Protein AF-A0A7W7CUB2-F1 (afdb_monomer_lite)

Structure (mmCIF, N/CA/C/O backbone):
data_AF-A0A7W7CUB2-F1
#
_entry.id   AF-A0A7W7CUB2-F1
#
loop_
_atom_site.group_PDB
_atom_site.id
_atom_site.type_symbol
_atom_site.label_atom_id
_atom_site.label_alt_id
_atom_site.label_comp_id
_atom_site.label_asym_id
_atom_site.label_entity_id
_atom_site.label_seq_id
_atom_site.pdbx_PDB_ins_code
_atom_site.Cartn_x
_atom_site.Cartn_y
_atom_site.Cartn_z
_atom_site.occupancy
_atom_site.B_iso_or_equiv
_atom_site.auth_seq_id
_atom_site.auth_comp_id
_atom_site.auth_asym_id
_atom_site.auth_atom_id
_atom_site.pdbx_PDB_model_num
ATOM 1 N N . MET A 1 1 ? 10.044 -5.774 3.015 1.00 62.19 1 MET A N 1
ATOM 2 C CA . MET A 1 1 ? 9.138 -4.969 2.161 1.00 62.19 1 MET A CA 1
ATOM 3 C C . MET A 1 1 ? 9.753 -3.700 1.612 1.00 62.19 1 MET A C 1
ATOM 5 O O . MET A 1 1 ? 9.533 -3.440 0.440 1.00 62.19 1 MET A O 1
ATOM 9 N N . LEU A 1 2 ? 10.554 -2.957 2.382 1.00 64.00 2 LEU A N 1
ATOM 10 C CA . LEU A 1 2 ? 11.326 -1.815 1.867 1.00 64.00 2 LEU A CA 1
ATOM 11 C C . LEU A 1 2 ? 12.064 -2.141 0.556 1.00 64.00 2 LEU A C 1
ATOM 13 O O . LEU A 1 2 ? 11.971 -1.393 -0.407 1.00 64.00 2 LEU A O 1
ATOM 17 N N . THR A 1 3 ? 12.664 -3.329 0.458 1.00 61.47 3 THR A N 1
ATOM 18 C CA . THR A 1 3 ? 13.308 -3.828 -0.768 1.00 61.47 3 THR A CA 1
ATOM 19 C C . THR A 1 3 ? 12.350 -3.980 -1.954 1.00 61.47 3 THR A C 1
ATOM 21 O O . THR A 1 3 ? 12.743 -3.735 -3.085 1.00 61.47 3 THR A O 1
ATOM 24 N N . ALA A 1 4 ? 11.089 -4.363 -1.725 1.00 64.69 4 ALA A N 1
ATOM 25 C CA . ALA A 1 4 ? 10.084 -4.456 -2.785 1.00 64.69 4 ALA A CA 1
ATOM 26 C C . ALA A 1 4 ? 9.663 -3.064 -3.279 1.00 64.69 4 ALA A C 1
ATOM 28 O O . ALA A 1 4 ? 9.452 -2.887 -4.472 1.00 64.69 4 ALA A O 1
ATOM 29 N N . TRP A 1 5 ? 9.590 -2.072 -2.387 1.00 68.25 5 TRP A N 1
ATOM 30 C CA . TRP A 1 5 ? 9.342 -0.681 -2.774 1.00 68.25 5 TRP A CA 1
ATOM 31 C C . TRP A 1 5 ? 10.520 -0.090 -3.555 1.00 68.25 5 TRP A C 1
ATOM 33 O O . TRP A 1 5 ? 10.306 0.507 -4.607 1.00 68.25 5 TRP A O 1
ATOM 43 N N . ILE A 1 6 ? 11.754 -0.358 -3.119 1.00 65.62 6 ILE A N 1
ATOM 44 C CA . ILE A 1 6 ? 12.973 0.009 -3.856 1.00 65.62 6 ILE A CA 1
ATOM 45 C C . ILE A 1 6 ? 12.985 -0.644 -5.247 1.00 65.62 6 ILE A C 1
ATOM 47 O O . ILE A 1 6 ? 13.228 0.037 -6.237 1.00 65.62 6 ILE A O 1
ATOM 51 N N . LEU A 1 7 ? 12.656 -1.939 -5.352 1.00 64.44 7 LEU A N 1
ATOM 52 C CA . LEU A 1 7 ? 12.577 -2.659 -6.634 1.00 64.44 7 LEU A CA 1
ATOM 53 C C . LEU A 1 7 ? 11.467 -2.143 -7.557 1.00 64.44 7 LEU A C 1
ATOM 55 O O . LEU A 1 7 ? 11.571 -2.274 -8.773 1.00 64.44 7 LEU A O 1
ATOM 59 N N . LEU A 1 8 ? 10.410 -1.557 -6.995 1.00 63.09 8 LEU A N 1
ATOM 60 C CA . LEU A 1 8 ? 9.380 -0.870 -7.770 1.00 63.09 8 LEU A CA 1
ATOM 61 C C . LEU A 1 8 ? 9.815 0.523 -8.210 1.00 63.09 8 LEU A C 1
ATOM 63 O O . LEU A 1 8 ? 9.078 1.136 -8.969 1.00 63.09 8 LEU A O 1
ATOM 67 N N . GLY A 1 9 ? 10.982 1.001 -7.771 1.00 62.09 9 GLY A N 1
ATOM 68 C CA . GLY A 1 9 ? 11.503 2.330 -8.064 1.00 62.09 9 GLY A CA 1
ATOM 69 C C . GLY A 1 9 ? 10.829 3.433 -7.255 1.00 62.09 9 GLY A C 1
ATOM 70 O O . GLY A 1 9 ? 10.855 4.579 -7.692 1.00 62.09 9 GLY A O 1
ATOM 71 N N . ILE A 1 10 ? 10.193 3.103 -6.124 1.00 65.75 10 ILE A N 1
ATOM 72 C CA . ILE A 1 10 ? 9.593 4.084 -5.213 1.00 65.75 10 ILE A CA 1
ATOM 73 C C . ILE A 1 10 ? 10.743 4.810 -4.504 1.00 65.75 10 ILE A C 1
ATOM 75 O O . ILE A 1 10 ? 11.442 4.176 -3.707 1.00 65.75 10 ILE A O 1
ATOM 79 N N . PRO A 1 11 ? 10.976 6.108 -4.783 1.00 61.47 11 PRO A N 1
ATOM 80 C CA . PRO A 1 11 ? 12.037 6.842 -4.117 1.00 61.47 11 PRO A CA 1
ATOM 81 C C . PRO A 1 11 ? 11.720 6.927 -2.624 1.00 61.47 11 PRO A C 1
ATOM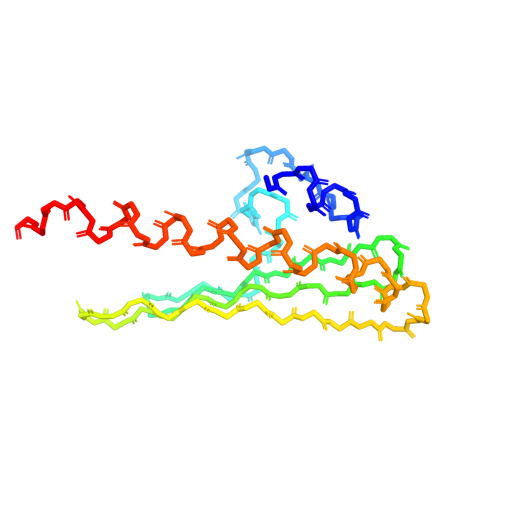 83 O O . PRO A 1 11 ? 10.702 7.489 -2.220 1.00 61.47 11 PRO A O 1
ATOM 86 N N . LEU A 1 12 ? 12.591 6.350 -1.798 1.00 59.31 12 LEU A N 1
ATOM 87 C CA . LEU A 1 12 ? 12.553 6.536 -0.353 1.00 59.31 12 LEU A CA 1
ATOM 88 C C . LEU A 1 12 ? 13.096 7.937 -0.067 1.00 59.31 12 LEU A C 1
ATOM 90 O O . LEU A 1 12 ? 14.286 8.198 -0.223 1.00 59.31 12 LEU A O 1
ATOM 94 N N . ALA A 1 13 ? 12.208 8.859 0.284 1.00 55.47 13 ALA A N 1
ATOM 95 C CA . ALA A 1 13 ? 12.596 10.205 0.667 1.00 55.47 13 ALA A CA 1
ATOM 96 C C . ALA A 1 13 ? 13.151 10.223 2.101 1.00 55.47 13 ALA A C 1
ATOM 98 O O . ALA A 1 13 ? 12.850 9.315 2.886 1.00 55.47 13 ALA A O 1
ATOM 99 N N . PRO A 1 14 ? 13.926 11.259 2.467 1.00 57.59 14 PRO A N 1
ATOM 100 C CA . PRO A 1 14 ? 14.458 11.402 3.813 1.00 57.59 14 PRO A CA 1
ATOM 101 C C . PRO A 1 14 ? 13.336 11.346 4.865 1.00 57.59 14 PRO A C 1
ATOM 103 O O . PRO A 1 14 ? 12.287 11.965 4.665 1.00 57.59 14 PRO A O 1
ATOM 106 N N . PRO A 1 15 ? 13.549 10.668 6.008 1.00 56.84 15 PRO A N 1
ATOM 107 C CA . PRO A 1 15 ? 12.516 10.439 7.026 1.00 56.84 15 PRO A CA 1
ATOM 108 C C . PRO A 1 15 ? 11.986 11.721 7.700 1.00 56.84 15 PRO A C 1
ATOM 110 O O . PRO A 1 15 ? 11.009 11.668 8.436 1.00 56.84 15 PRO A O 1
ATOM 113 N N . TRP A 1 16 ? 12.604 12.873 7.425 1.00 56.59 16 TRP A N 1
ATOM 114 C CA . TRP A 1 16 ? 12.323 14.179 8.032 1.00 56.59 16 TRP A CA 1
ATOM 115 C C . TRP A 1 16 ? 11.339 15.048 7.225 1.00 56.59 16 TRP A C 1
ATOM 117 O O . TRP A 1 16 ? 11.031 16.172 7.620 1.00 56.59 16 TRP A O 1
ATOM 127 N N . SER A 1 17 ? 10.856 14.568 6.075 1.00 64.44 17 SER A N 1
ATOM 128 C CA . SER A 1 17 ? 9.940 15.327 5.217 1.00 64.44 17 SER A CA 1
ATOM 129 C C . SER A 1 17 ? 8.510 15.313 5.768 1.00 64.44 17 SER A C 1
ATOM 131 O O . SER A 1 17 ? 7.850 14.280 5.766 1.00 64.44 17 SER A O 1
ATOM 133 N N . ARG A 1 18 ? 7.980 16.473 6.189 1.00 67.25 18 ARG A N 1
ATOM 134 C CA . ARG A 1 18 ? 6.597 16.588 6.712 1.00 67.25 18 ARG A CA 1
ATOM 135 C C . ARG A 1 18 ? 5.506 16.304 5.671 1.00 67.25 18 ARG A C 1
ATOM 137 O O . ARG A 1 18 ? 4.353 16.107 6.038 1.00 67.25 18 ARG A O 1
ATOM 144 N N . SER A 1 19 ? 5.842 16.313 4.382 1.00 72.12 19 SER A N 1
ATOM 145 C CA . SER A 1 19 ? 4.896 16.070 3.284 1.00 72.12 19 SER A CA 1
ATOM 146 C C . SER A 1 19 ? 4.911 14.623 2.786 1.00 72.12 19 SER A C 1
ATOM 148 O O . SER A 1 19 ? 4.199 14.295 1.829 1.00 72.12 19 SER A O 1
ATOM 150 N N . GLN A 1 20 ? 5.724 13.751 3.395 1.00 72.31 20 GLN A N 1
ATOM 151 C CA . GLN A 1 20 ? 5.919 12.382 2.932 1.00 72.31 20 GLN A CA 1
ATOM 152 C C . GLN A 1 20 ? 6.027 11.388 4.091 1.00 72.31 20 GLN 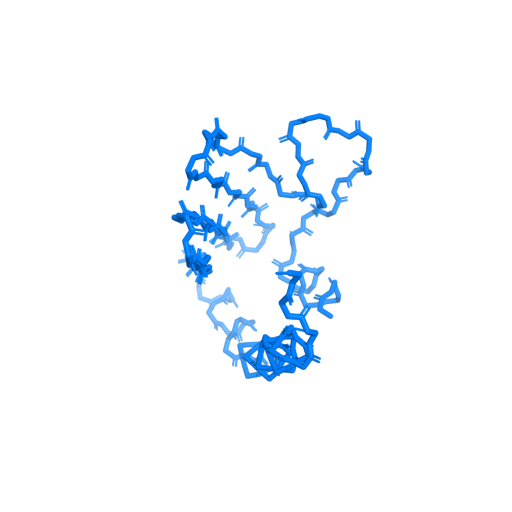A C 1
ATOM 154 O O . GLN A 1 20 ? 6.590 11.682 5.136 1.00 72.31 20 GLN A O 1
ATOM 159 N N . VAL A 1 21 ? 5.531 10.172 3.881 1.00 71.12 21 VAL A N 1
ATOM 160 C CA . VAL A 1 21 ? 5.700 9.045 4.805 1.00 71.12 21 VAL A CA 1
ATOM 161 C C . VAL A 1 21 ? 6.567 8.013 4.104 1.00 71.12 21 VAL A C 1
ATOM 163 O O . VAL A 1 21 ? 6.137 7.440 3.107 1.00 71.12 21 VAL A O 1
ATOM 166 N N . LEU A 1 22 ? 7.796 7.791 4.584 1.00 69.50 22 LEU A N 1
ATOM 167 C CA . LEU A 1 22 ? 8.731 6.795 4.026 1.00 69.50 22 LEU A CA 1
ATOM 168 C C . LEU A 1 22 ? 8.913 6.902 2.493 1.00 69.50 22 LEU A C 1
ATOM 170 O O . LEU A 1 22 ? 8.931 5.893 1.792 1.00 69.50 22 LEU A O 1
ATOM 174 N N . GLY A 1 23 ? 8.991 8.123 1.954 1.00 71.31 23 GLY A N 1
ATOM 175 C CA . GLY A 1 23 ? 9.104 8.365 0.507 1.00 71.31 23 GLY A CA 1
ATOM 176 C C . GLY A 1 23 ? 7.801 8.442 -0.277 1.00 71.31 23 GLY A C 1
ATOM 177 O O . GLY A 1 23 ? 7.800 8.821 -1.447 1.00 71.31 23 GLY A O 1
ATOM 178 N N . TRP A 1 24 ? 6.670 8.164 0.362 1.00 77.94 24 TRP A N 1
ATOM 179 C CA . TRP A 1 24 ? 5.364 8.334 -0.248 1.00 77.94 24 TRP A CA 1
ATOM 180 C C . TRP A 1 24 ? 4.835 9.735 0.014 1.00 77.94 24 TRP A C 1
ATOM 182 O O . TRP A 1 24 ? 4.710 10.152 1.162 1.00 77.94 24 TRP A O 1
ATOM 192 N N . ARG A 1 25 ? 4.483 10.465 -1.039 1.00 83.69 25 ARG A N 1
ATOM 193 C CA . ARG A 1 25 ? 3.892 11.797 -0.929 1.00 83.69 25 ARG A CA 1
ATOM 194 C C . ARG A 1 25 ? 2.482 11.710 -0.369 1.00 83.69 25 ARG A C 1
ATOM 196 O O . ARG A 1 25 ? 1.651 10.989 -0.913 1.00 83.69 25 ARG A O 1
ATOM 203 N N . ILE A 1 26 ? 2.197 12.485 0.669 1.00 86.38 26 ILE A N 1
ATOM 204 C CA . ILE A 1 26 ? 0.848 12.613 1.214 1.00 86.38 26 ILE A CA 1
ATOM 205 C C . ILE A 1 26 ? 0.004 13.396 0.198 1.00 86.38 26 ILE A C 1
ATOM 207 O O . ILE A 1 26 ? 0.267 14.566 -0.074 1.00 86.38 26 ILE A O 1
ATOM 211 N N . LEU A 1 27 ? -0.989 12.742 -0.405 1.00 87.50 27 LEU A N 1
ATOM 212 C CA . LEU A 1 27 ? -1.984 13.383 -1.273 1.00 87.50 27 LEU A CA 1
ATOM 213 C C . LEU A 1 27 ? -3.162 13.930 -0.486 1.00 87.50 27 LEU A C 1
ATOM 215 O O . LEU A 1 27 ? -3.740 14.948 -0.852 1.00 87.50 27 LEU A O 1
ATOM 219 N N . ARG A 1 28 ? -3.554 13.200 0.556 1.00 87.38 28 ARG A N 1
ATOM 220 C CA . ARG A 1 28 ? -4.684 13.535 1.410 1.00 87.38 28 ARG A CA 1
ATOM 221 C C . ARG A 1 28 ? -4.346 13.122 2.828 1.00 87.38 28 ARG A C 1
ATOM 223 O O . ARG A 1 28 ? -3.864 12.012 3.038 1.00 87.38 28 ARG A O 1
ATOM 230 N N . ASN A 1 29 ? -4.620 14.010 3.769 1.00 89.50 29 ASN A N 1
ATOM 231 C CA . ASN A 1 29 ? -4.498 13.750 5.192 1.00 89.50 29 ASN A CA 1
ATOM 232 C C . ASN A 1 29 ? -5.723 14.342 5.882 1.00 89.50 29 ASN A C 1
ATOM 234 O O . ASN A 1 29 ? -5.894 15.556 5.928 1.00 89.50 29 ASN A O 1
ATOM 238 N N . THR A 1 30 ? -6.608 13.468 6.329 1.00 89.31 30 THR A N 1
ATOM 239 C CA . THR A 1 30 ? -7.835 13.797 7.052 1.00 89.31 30 THR A CA 1
ATOM 240 C C . THR A 1 30 ? -7.951 12.857 8.249 1.00 89.31 30 THR A C 1
ATOM 242 O O . THR A 1 30 ? -7.364 11.776 8.198 1.00 89.31 30 THR A O 1
ATOM 245 N N . PRO A 1 31 ? -8.740 13.198 9.283 1.00 85.94 31 PRO A N 1
ATOM 246 C CA . PRO A 1 31 ? -8.875 12.349 10.469 1.00 85.94 31 PRO A CA 1
ATOM 247 C C . PRO A 1 31 ? -9.289 10.901 10.166 1.00 85.94 31 PRO A C 1
ATOM 249 O O . PRO A 1 31 ? -8.809 9.979 10.811 1.00 85.94 31 PRO A O 1
ATOM 252 N N . ALA A 1 32 ? -10.129 10.694 9.148 1.00 87.00 32 ALA A N 1
ATOM 253 C CA . ALA A 1 32 ? -10.607 9.368 8.754 1.00 87.00 32 ALA A CA 1
ATOM 254 C C . ALA A 1 32 ? -9.793 8.724 7.618 1.00 87.00 32 ALA A C 1
ATOM 256 O O . ALA A 1 32 ? -9.988 7.550 7.313 1.00 87.00 32 ALA A O 1
ATOM 257 N N . ALA A 1 33 ? -8.917 9.467 6.931 1.00 88.50 33 ALA A N 1
ATOM 258 C CA . ALA A 1 33 ? -8.256 8.943 5.740 1.00 88.50 33 ALA A CA 1
ATOM 259 C C . ALA A 1 33 ? -6.906 9.587 5.434 1.00 88.50 33 ALA A C 1
ATOM 261 O O . ALA A 1 33 ? -6.785 10.815 5.365 1.00 88.50 33 ALA A O 1
ATOM 262 N N . ILE A 1 34 ? -5.934 8.740 5.103 1.00 90.19 34 ILE A N 1
ATOM 26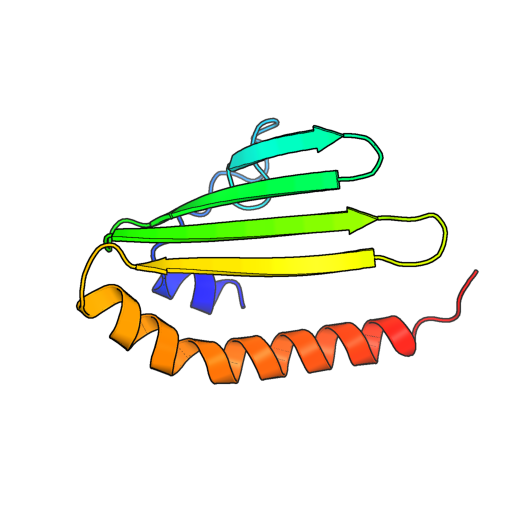3 C CA . ILE A 1 34 ? -4.625 9.133 4.590 1.00 90.19 34 ILE A CA 1
ATOM 264 C C . ILE A 1 34 ? -4.427 8.482 3.224 1.00 90.19 34 ILE A C 1
ATOM 266 O O . ILE A 1 34 ? -4.552 7.269 3.069 1.00 90.19 34 ILE A O 1
ATOM 270 N N . VAL A 1 35 ? -4.098 9.292 2.221 1.00 89.06 35 VAL A N 1
ATOM 271 C CA . VAL A 1 35 ? -3.73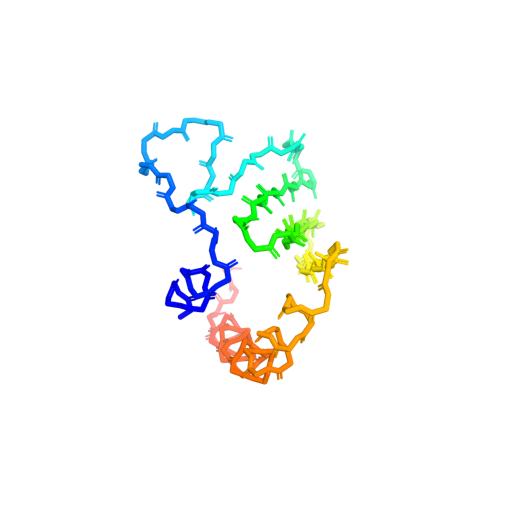6 8.816 0.884 1.00 89.06 35 VAL A CA 1
ATOM 272 C C . VAL A 1 35 ? -2.292 9.182 0.624 1.00 89.06 35 VAL A C 1
ATOM 274 O O . VAL A 1 35 ? -1.934 10.359 0.635 1.00 89.06 35 VAL A O 1
ATOM 277 N N . LEU A 1 36 ? -1.480 8.173 0.346 1.00 87.88 36 LEU A N 1
ATOM 278 C CA . LEU A 1 36 ? -0.082 8.310 -0.014 1.00 87.88 36 LEU A CA 1
ATOM 279 C C . LEU A 1 36 ? 0.105 7.902 -1.477 1.00 87.88 36 LEU A C 1
ATOM 281 O O . LEU A 1 36 ? -0.484 6.924 -1.929 1.00 87.88 36 LEU A O 1
ATOM 285 N N . GLU A 1 37 ? 0.933 8.621 -2.224 1.00 85.38 37 GLU A N 1
ATOM 286 C CA . GLU A 1 37 ? 1.286 8.306 -3.608 1.00 85.38 37 GLU A CA 1
ATOM 287 C C . GLU A 1 37 ? 2.796 8.258 -3.769 1.00 85.38 37 GLU A C 1
ATOM 289 O O . GLU A 1 37 ? 3.523 9.127 -3.288 1.00 85.38 37 GLU A O 1
ATOM 294 N N . SER A 1 38 ? 3.261 7.268 -4.516 1.00 80.62 38 SER A N 1
ATOM 295 C CA . SER A 1 38 ? 4.611 7.253 -5.043 1.00 80.62 38 SER A CA 1
ATOM 296 C C . SER A 1 38 ? 4.572 7.080 -6.553 1.00 80.62 38 SER A C 1
ATOM 298 O O . SER A 1 38 ? 3.859 6.222 -7.083 1.00 80.62 38 SER A O 1
ATOM 300 N N . ARG A 1 39 ? 5.339 7.925 -7.241 1.00 74.50 39 ARG A N 1
ATOM 301 C CA . ARG A 1 39 ? 5.612 7.799 -8.670 1.00 74.50 39 ARG A CA 1
ATOM 302 C C . ARG A 1 39 ? 7.005 7.223 -8.805 1.00 74.50 39 ARG A C 1
ATOM 304 O O . ARG A 1 39 ? 7.978 7.866 -8.421 1.00 74.50 39 ARG A O 1
ATOM 311 N N . ALA A 1 40 ? 7.077 6.009 -9.319 1.00 68.44 40 ALA A N 1
ATOM 312 C CA . ALA A 1 40 ? 8.334 5.341 -9.547 1.00 68.44 40 ALA A CA 1
ATOM 313 C C . ALA A 1 40 ? 8.863 5.582 -10.960 1.00 68.44 40 ALA A C 1
ATOM 315 O O . ALA A 1 40 ? 8.095 5.732 -11.913 1.00 68.44 40 ALA A O 1
ATOM 316 N N . ALA A 1 41 ? 10.189 5.533 -11.096 1.00 62.00 41 ALA A N 1
ATOM 317 C CA . ALA A 1 41 ? 10.901 5.798 -12.347 1.00 62.00 41 ALA A CA 1
ATOM 318 C C . ALA A 1 41 ? 10.508 4.865 -13.515 1.00 62.00 41 ALA A C 1
ATOM 320 O O . ALA A 1 41 ? 10.694 5.221 -14.672 1.00 62.00 41 ALA A O 1
ATOM 321 N N . ALA A 1 42 ? 9.920 3.695 -13.239 1.00 62.69 42 ALA A N 1
ATOM 322 C CA . ALA A 1 42 ? 9.534 2.700 -14.246 1.00 62.69 42 ALA A CA 1
ATOM 323 C C . ALA A 1 42 ? 8.104 2.876 -14.815 1.00 62.69 42 ALA A C 1
ATOM 325 O O . ALA A 1 42 ? 7.533 1.919 -15.342 1.00 62.69 42 ALA A O 1
ATOM 326 N N . GLY A 1 43 ? 7.490 4.059 -14.673 1.00 67.12 43 GLY A N 1
ATOM 327 C CA . GLY A 1 43 ? 6.096 4.289 -15.088 1.00 67.12 43 GLY A CA 1
ATOM 328 C C . GLY A 1 43 ? 5.097 3.522 -14.219 1.00 67.12 43 GLY A C 1
ATOM 329 O O . GLY A 1 43 ? 4.087 3.014 -14.704 1.00 67.12 43 GLY A O 1
ATOM 330 N N . VAL A 1 44 ? 5.419 3.363 -12.934 1.00 71.56 44 VAL A N 1
ATOM 331 C CA . VAL A 1 44 ? 4.542 2.729 -11.948 1.00 71.56 44 VAL A CA 1
ATOM 332 C C . VAL A 1 44 ? 4.101 3.796 -10.964 1.00 71.56 44 VAL A C 1
ATOM 334 O O . VAL A 1 44 ? 4.923 4.419 -10.297 1.00 71.56 44 VAL A O 1
ATOM 337 N N . THR A 1 45 ? 2.794 4.002 -10.862 1.00 79.06 45 THR A N 1
ATOM 338 C CA . THR A 1 45 ? 2.215 4.840 -9.814 1.00 79.06 45 THR A CA 1
ATOM 339 C C . THR A 1 45 ? 1.584 3.929 -8.780 1.00 79.06 45 THR A C 1
ATOM 341 O O . THR A 1 45 ? 0.632 3.211 -9.080 1.00 79.06 45 THR A O 1
ATOM 344 N N . ALA A 1 46 ? 2.098 3.961 -7.558 1.00 80.50 46 ALA A N 1
ATOM 345 C CA . ALA A 1 46 ? 1.496 3.259 -6.439 1.00 80.50 46 ALA A CA 1
ATOM 346 C C . ALA A 1 46 ? 0.773 4.261 -5.535 1.00 80.50 46 ALA A C 1
ATOM 348 O O . ALA A 1 46 ? 1.283 5.347 -5.256 1.00 80.50 46 ALA A O 1
ATOM 349 N N . ARG A 1 47 ? -0.409 3.887 -5.052 1.00 86.94 47 ARG A N 1
ATOM 350 C CA . ARG A 1 47 ? -1.161 4.616 -4.036 1.00 86.94 47 ARG A CA 1
ATOM 351 C C . ARG A 1 47 ? -1.482 3.702 -2.872 1.00 86.94 47 ARG A C 1
ATOM 353 O O . ARG A 1 47 ? -1.979 2.598 -3.072 1.00 86.94 47 ARG A O 1
ATOM 360 N N . LEU A 1 48 ? -1.227 4.190 -1.669 1.00 86.69 48 LEU A N 1
ATOM 361 C CA . LEU A 1 48 ? -1.686 3.580 -0.433 1.00 86.69 48 LEU A CA 1
ATOM 362 C C . LEU A 1 48 ? -2.817 4.437 0.111 1.00 86.69 48 LEU A C 1
ATOM 364 O O . LEU A 1 48 ? -2.645 5.633 0.330 1.00 86.69 48 LEU A O 1
ATOM 368 N N . VAL A 1 49 ? -3.975 3.827 0.301 1.00 89.31 49 VAL A N 1
ATOM 369 C CA . VAL A 1 49 ? -5.132 4.460 0.922 1.00 89.31 49 VAL A CA 1
ATOM 370 C C . VAL A 1 49 ? -5.349 3.774 2.253 1.00 89.31 49 VAL A C 1
ATOM 372 O O . VAL A 1 49 ? -5.545 2.562 2.304 1.00 89.31 49 VAL A O 1
ATOM 375 N N . PHE A 1 50 ? -5.304 4.561 3.314 1.00 88.62 50 PHE A N 1
ATOM 376 C CA . PHE A 1 50 ? -5.702 4.162 4.648 1.00 88.62 50 PHE A CA 1
ATOM 377 C C . PHE A 1 50 ? -7.003 4.876 4.958 1.00 88.62 50 PHE A C 1
ATOM 379 O O . PHE A 1 50 ? -7.086 6.096 4.812 1.00 88.62 50 PHE A O 1
ATOM 386 N N . HIS A 1 51 ? -8.008 4.117 5.355 1.00 91.44 51 HIS A N 1
ATOM 387 C CA . HIS A 1 51 ? -9.274 4.641 5.827 1.00 91.44 51 HIS A CA 1
ATOM 388 C C . HIS A 1 51 ? -9.560 4.033 7.191 1.00 91.44 51 HIS A C 1
ATOM 390 O O . HIS A 1 51 ? -9.649 2.812 7.312 1.00 91.44 51 HIS A O 1
ATOM 396 N N . ALA A 1 52 ? -9.671 4.878 8.203 1.00 89.00 52 ALA A N 1
ATOM 397 C CA . ALA A 1 52 ? -9.960 4.481 9.566 1.00 89.00 52 ALA A CA 1
ATOM 398 C C . ALA A 1 52 ? -11.405 4.851 9.904 1.00 89.00 52 ALA A C 1
ATOM 400 O O . ALA A 1 52 ? -11.849 5.973 9.660 1.00 89.00 52 ALA A O 1
ATOM 401 N N . THR A 1 53 ? -12.125 3.896 10.471 1.00 88.31 53 THR A N 1
ATOM 402 C CA . THR A 1 53 ? -13.325 4.133 11.270 1.00 88.31 53 THR A CA 1
ATOM 403 C C . THR A 1 53 ? -12.970 3.929 12.741 1.00 88.31 53 THR A C 1
ATOM 405 O O . THR A 1 53 ? -11.834 3.584 13.064 1.00 88.31 53 THR A O 1
ATOM 408 N N . GLU A 1 54 ? -13.932 4.115 13.642 1.00 85.81 54 GLU A N 1
ATOM 409 C CA . GLU A 1 54 ? -13.719 3.899 15.081 1.00 85.81 54 GLU A CA 1
ATOM 410 C C . GLU A 1 54 ? -13.239 2.480 15.412 1.00 85.81 54 GLU A C 1
ATOM 412 O O . GLU A 1 54 ? -12.496 2.281 16.366 1.00 85.81 54 GLU A O 1
ATOM 417 N N . THR A 1 55 ? -13.642 1.493 14.610 1.00 86.38 55 THR A N 1
ATOM 418 C CA . THR A 1 55 ? -13.423 0.070 14.903 1.00 86.38 55 THR A CA 1
ATOM 419 C C . THR A 1 55 ? -12.608 -0.659 13.842 1.00 86.38 55 THR A C 1
ATOM 421 O O . THR A 1 55 ? -12.179 -1.784 14.075 1.00 86.38 55 THR A O 1
ATOM 424 N N . HIS A 1 56 ? -12.396 -0.057 12.668 1.00 84.06 56 HIS A N 1
ATOM 425 C CA . HIS A 1 56 ? -11.755 -0.734 11.545 1.00 84.06 56 HIS A CA 1
ATOM 426 C C . HIS A 1 56 ? -10.751 0.167 10.836 1.00 84.06 56 HIS A C 1
ATOM 428 O O . HIS A 1 56 ? -11.035 1.316 10.505 1.00 84.06 56 HIS A O 1
ATOM 434 N N . LEU A 1 57 ? -9.597 -0.401 10.492 1.00 84.38 57 LEU A N 1
ATOM 435 C CA . LEU A 1 57 ? -8.648 0.207 9.570 1.00 84.38 57 LEU A CA 1
ATOM 436 C C . LEU A 1 57 ? -8.672 -0.564 8.250 1.00 84.38 57 LEU A C 1
ATOM 438 O O . LEU A 1 57 ? -8.280 -1.725 8.180 1.00 84.38 57 LEU A O 1
ATOM 442 N N . THR A 1 58 ? -9.104 0.100 7.185 1.00 88.25 58 THR A N 1
ATOM 443 C CA . THR A 1 58 ? -9.011 -0.419 5.821 1.00 88.25 58 THR A CA 1
ATOM 444 C C . THR A 1 58 ? -7.750 0.112 5.160 1.00 88.25 58 THR A C 1
ATOM 446 O O . THR A 1 58 ? -7.533 1.322 5.090 1.00 88.25 58 THR A O 1
ATOM 449 N N . GLN A 1 59 ? -6.935 -0.796 4.628 1.00 86.19 59 GLN A N 1
ATOM 450 C CA . GLN A 1 59 ? -5.750 -0.466 3.847 1.00 86.19 59 GLN A CA 1
ATOM 451 C C . GLN A 1 59 ? -5.913 -1.001 2.424 1.00 86.19 59 GLN A C 1
ATOM 453 O O . GLN A 1 59 ? -6.115 -2.194 2.217 1.00 86.19 59 GLN A O 1
ATOM 458 N N . ALA A 1 60 ? -5.797 -0.119 1.435 1.00 87.81 60 ALA A N 1
ATOM 459 C CA . ALA A 1 60 ? -5.791 -0.482 0.025 1.00 87.81 60 ALA A CA 1
ATOM 460 C C . ALA A 1 60 ? -4.485 -0.038 -0.634 1.00 87.81 60 ALA A C 1
ATOM 462 O O . ALA A 1 60 ? -4.036 1.096 -0.459 1.00 87.81 60 ALA A O 1
ATOM 463 N N . MET A 1 61 ? -3.870 -0.934 -1.407 1.00 84.19 61 MET A N 1
ATOM 464 C CA . MET A 1 61 ? -2.733 -0.611 -2.263 1.00 84.19 61 MET A CA 1
ATOM 465 C C . MET A 1 61 ? -3.168 -0.705 -3.720 1.00 84.19 61 MET A C 1
ATOM 467 O O . MET A 1 61 ? -3.447 -1.791 -4.224 1.00 84.19 61 MET A O 1
ATOM 471 N N . LEU A 1 62 ? -3.211 0.438 -4.397 1.00 85.88 62 LEU A N 1
ATOM 472 C CA . LEU A 1 62 ? -3.510 0.527 -5.818 1.00 85.88 62 LEU A CA 1
ATOM 473 C C . LEU A 1 62 ? -2.207 0.728 -6.575 1.00 85.88 62 LEU A C 1
ATOM 475 O O . LEU A 1 62 ? -1.436 1.629 -6.258 1.00 85.88 62 LEU A O 1
ATOM 479 N N . VAL A 1 63 ? -1.963 -0.093 -7.589 1.00 80.00 63 VAL A N 1
ATOM 480 C CA . VAL A 1 63 ? -0.764 0.020 -8.420 1.00 80.00 63 VAL A CA 1
ATOM 481 C C . VAL A 1 63 ? -1.200 0.161 -9.868 1.00 80.00 63 VAL A C 1
ATOM 483 O O . VAL A 1 63 ? -1.806 -0.749 -10.434 1.00 80.00 63 VAL A O 1
ATOM 486 N N . ARG A 1 64 ? -0.915 1.323 -10.453 1.00 81.88 64 ARG A N 1
ATOM 487 C CA . ARG A 1 64 ? -1.137 1.629 -11.865 1.00 81.88 64 ARG A CA 1
ATOM 488 C C . ARG A 1 64 ? 0.175 1.463 -12.622 1.00 81.88 64 ARG A C 1
ATOM 490 O O . ARG A 1 64 ? 1.198 2.002 -12.204 1.00 81.88 64 ARG A O 1
ATOM 497 N N . TYR A 1 65 ? 0.124 0.744 -13.739 1.00 78.44 65 TYR A N 1
ATOM 498 C CA . TYR A 1 65 ? 1.239 0.618 -14.679 1.00 78.44 65 TYR A CA 1
ATOM 499 C C . TYR A 1 65 ? 0.923 1.450 -15.907 1.00 78.44 65 TYR A C 1
ATOM 501 O O . TYR A 1 65 ? -0.074 1.191 -16.577 1.00 78.44 65 TYR A O 1
ATOM 509 N N . ASP A 1 66 ? 1.789 2.403 -16.212 1.00 73.88 66 ASP A N 1
ATOM 510 C CA . ASP A 1 66 ? 1.682 3.200 -17.426 1.00 73.88 66 ASP A CA 1
ATOM 511 C C . ASP A 1 66 ? 2.342 2.449 -18.612 1.00 73.88 66 ASP A C 1
ATOM 513 O O . ASP A 1 66 ? 1.973 2.652 -19.768 1.00 73.88 66 ASP A O 1
ATOM 517 N N . HIS A 1 67 ? 3.243 1.483 -18.339 1.00 71.81 67 HIS A N 1
ATOM 518 C CA . HIS A 1 67 ? 3.927 0.661 -19.353 1.00 71.81 67 HIS A CA 1
ATOM 519 C C . HIS A 1 67 ? 4.062 -0.835 -18.976 1.00 71.81 67 HIS A C 1
ATOM 521 O O . HIS A 1 67 ? 4.061 -1.221 -17.803 1.00 71.81 67 HIS A O 1
ATOM 527 N N . ARG A 1 68 ? 4.247 -1.701 -19.992 1.00 71.94 68 ARG A N 1
ATOM 528 C CA . ARG A 1 68 ? 4.421 -3.170 -19.862 1.00 71.94 68 ARG A CA 1
ATOM 529 C C . ARG A 1 68 ? 5.473 -3.640 -18.831 1.00 71.94 68 ARG A C 1
ATOM 531 O O . ARG A 1 68 ? 5.165 -4.605 -18.127 1.00 71.94 68 ARG A O 1
ATOM 538 N N . PRO A 1 69 ? 6.666 -3.024 -18.683 1.00 72.12 69 PRO A N 1
ATOM 539 C CA . PRO A 1 69 ? 7.653 -3.488 -17.701 1.00 72.12 69 PRO A CA 1
ATOM 540 C C . PRO A 1 69 ? 7.161 -3.389 -16.249 1.00 72.12 69 PRO A C 1
ATOM 542 O O . PRO A 1 69 ? 7.422 -4.296 -15.459 1.00 72.12 69 PRO A O 1
ATOM 545 N N . GLY A 1 70 ? 6.359 -2.373 -15.908 1.00 70.50 70 GLY A N 1
ATOM 546 C CA . GLY A 1 70 ? 5.771 -2.237 -14.572 1.00 70.50 70 GLY A CA 1
ATOM 547 C C . GLY A 1 70 ? 4.874 -3.419 -14.190 1.00 70.50 70 GLY A C 1
ATOM 548 O O . GLY A 1 70 ? 4.966 -3.941 -13.077 1.00 70.50 70 GLY A O 1
ATOM 549 N N . ARG A 1 71 ? 4.070 -3.913 -15.144 1.00 76.50 71 ARG A N 1
ATOM 550 C CA . ARG A 1 71 ? 3.210 -5.094 -14.947 1.00 76.50 71 ARG A CA 1
ATOM 551 C C . ARG A 1 71 ? 4.032 -6.340 -14.621 1.00 76.50 71 ARG A C 1
ATOM 553 O O . ARG A 1 71 ? 3.655 -7.114 -13.743 1.00 76.50 71 ARG A O 1
ATOM 560 N N . TYR A 1 72 ? 5.152 -6.535 -15.317 1.00 79.75 72 TYR A N 1
ATOM 561 C CA . TYR A 1 72 ? 6.025 -7.685 -15.093 1.00 79.75 72 TYR A CA 1
ATOM 562 C C . TYR A 1 72 ? 6.686 -7.632 -13.712 1.00 79.75 72 TYR A C 1
ATOM 564 O O . TYR A 1 72 ? 6.611 -8.606 -12.959 1.00 79.75 72 TYR A O 1
ATOM 572 N N . ILE A 1 73 ? 7.245 -6.478 -13.339 1.00 75.94 73 ILE A N 1
ATOM 573 C CA . ILE A 1 73 ? 7.870 -6.272 -12.026 1.00 75.94 73 ILE A CA 1
ATOM 574 C C . ILE A 1 73 ? 6.855 -6.540 -10.906 1.00 75.94 73 ILE A C 1
ATOM 576 O O . ILE A 1 73 ? 7.131 -7.322 -9.993 1.00 75.94 73 ILE A O 1
ATOM 580 N N . TRP A 1 74 ? 5.646 -5.978 -10.996 1.00 76.62 74 TRP A N 1
ATOM 581 C CA . TRP A 1 74 ? 4.630 -6.212 -9.971 1.00 76.62 74 TRP A CA 1
ATOM 582 C C . TRP A 1 74 ? 4.149 -7.656 -9.915 1.00 76.62 74 TRP A C 1
ATOM 584 O O . TRP A 1 74 ? 3.969 -8.178 -8.821 1.00 76.62 74 TRP A O 1
ATOM 594 N N . SER A 1 75 ? 3.991 -8.344 -11.051 1.00 81.88 75 SER A N 1
ATOM 595 C CA . SER A 1 75 ? 3.572 -9.755 -11.046 1.00 81.88 75 SER A CA 1
ATOM 596 C C . SER A 1 75 ? 4.503 -10.643 -10.209 1.00 81.88 75 SER A C 1
ATOM 598 O O . SER A 1 75 ? 4.042 -11.558 -9.530 1.00 81.88 75 SER A O 1
ATOM 600 N N . ARG A 1 76 ? 5.800 -10.314 -10.180 1.00 82.00 76 ARG A N 1
ATOM 601 C CA . ARG A 1 76 ? 6.818 -11.010 -9.384 1.00 82.00 76 ARG A CA 1
ATOM 602 C C . ARG A 1 76 ? 6.823 -10.590 -7.914 1.00 82.00 76 ARG A C 1
ATOM 604 O O . ARG A 1 76 ? 7.141 -11.400 -7.045 1.00 82.00 76 ARG A O 1
ATOM 611 N N . LEU A 1 77 ? 6.489 -9.334 -7.621 1.00 77.25 77 LEU A N 1
ATOM 612 C CA . LEU A 1 77 ? 6.526 -8.782 -6.263 1.00 77.25 77 LEU A CA 1
ATOM 613 C C . LEU A 1 77 ? 5.216 -8.974 -5.492 1.00 77.25 77 LEU A C 1
ATOM 615 O O . LEU A 1 77 ? 5.249 -9.120 -4.270 1.00 77.25 77 LEU A O 1
ATOM 619 N N . ALA A 1 78 ? 4.076 -9.032 -6.179 1.00 80.62 78 ALA A N 1
ATOM 620 C CA . ALA A 1 78 ? 2.753 -9.118 -5.571 1.00 80.62 78 ALA A CA 1
ATOM 621 C C . ALA A 1 78 ? 2.565 -10.336 -4.644 1.00 80.62 78 ALA A C 1
ATOM 623 O O . ALA A 1 78 ? 1.965 -10.161 -3.584 1.00 80.62 78 ALA A O 1
ATOM 624 N N . PRO A 1 79 ? 3.070 -11.551 -4.951 1.00 84.38 79 PRO A N 1
ATOM 625 C CA . PRO A 1 79 ? 2.973 -12.683 -4.025 1.00 84.38 79 PRO A CA 1
ATOM 626 C C . PRO A 1 79 ? 3.730 -12.435 -2.714 1.00 84.38 79 PRO A C 1
ATOM 628 O O . PRO A 1 79 ? 3.170 -12.609 -1.634 1.00 84.38 79 PRO A O 1
ATOM 631 N N . LYS A 1 80 ? 4.975 -11.942 -2.802 1.00 82.38 80 LYS A N 1
ATOM 632 C CA . LYS A 1 80 ? 5.786 -11.590 -1.625 1.00 82.38 80 LYS A CA 1
ATOM 633 C C . LYS A 1 80 ? 5.133 -10.473 -0.814 1.00 82.38 80 LYS A C 1
ATOM 635 O O . LYS A 1 80 ? 5.121 -10.538 0.411 1.00 82.38 80 LYS A O 1
ATOM 640 N N . HIS A 1 81 ? 4.570 -9.474 -1.492 1.00 79.00 81 HIS A N 1
ATOM 641 C CA . HIS A 1 81 ? 3.821 -8.394 -0.858 1.00 79.00 81 HIS A CA 1
ATOM 642 C C . HIS A 1 81 ? 2.621 -8.928 -0.071 1.00 79.00 81 HIS A C 1
ATOM 644 O O . HIS A 1 81 ? 2.495 -8.631 1.112 1.00 79.00 81 HIS A O 1
ATOM 650 N N . ARG A 1 82 ? 1.778 -9.763 -0.695 1.00 84.06 82 ARG A N 1
ATOM 651 C CA . ARG A 1 82 ? 0.613 -10.365 -0.028 1.00 84.06 82 ARG A CA 1
ATOM 652 C C . ARG A 1 82 ? 1.020 -11.169 1.200 1.00 84.06 82 ARG A C 1
ATOM 654 O O . ARG A 1 82 ? 0.467 -10.934 2.262 1.00 84.06 82 ARG A O 1
ATOM 661 N N . SER A 1 83 ? 2.026 -12.034 1.072 1.00 85.25 83 SER A N 1
ATOM 662 C CA . SER A 1 83 ? 2.528 -12.833 2.195 1.00 85.25 83 SER A CA 1
ATOM 663 C C . SER A 1 83 ? 2.973 -11.960 3.372 1.00 85.25 83 SER A C 1
ATOM 665 O O . SER A 1 83 ? 2.601 -12.224 4.511 1.00 85.25 83 SER A O 1
ATOM 667 N N . PHE A 1 84 ? 3.701 -10.875 3.110 1.00 81.56 84 PHE A N 1
ATOM 668 C CA . PHE A 1 84 ? 4.103 -9.953 4.169 1.00 81.56 84 PHE A CA 1
ATOM 669 C C . PHE A 1 84 ? 2.924 -9.224 4.818 1.00 81.56 84 PHE A C 1
ATOM 671 O O . PHE A 1 84 ? 2.914 -9.084 6.036 1.00 81.56 84 PHE A O 1
ATOM 678 N N . ILE A 1 85 ? 1.946 -8.761 4.030 1.00 81.56 85 ILE A N 1
ATOM 679 C CA . ILE A 1 85 ? 0.747 -8.111 4.574 1.00 81.56 85 ILE A CA 1
ATOM 680 C C . ILE A 1 85 ? -0.035 -9.092 5.446 1.00 81.56 85 ILE A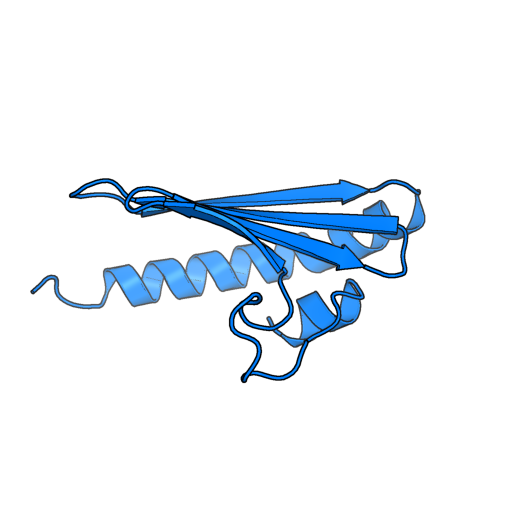 C 1
ATOM 682 O O . ILE A 1 85 ? -0.419 -8.725 6.548 1.00 81.56 85 ILE A O 1
ATOM 686 N N . THR A 1 86 ? -0.198 -10.345 5.014 1.00 85.25 86 THR A N 1
ATOM 687 C CA . THR A 1 86 ? -0.821 -11.387 5.839 1.00 85.25 86 THR A CA 1
ATOM 688 C C . THR A 1 86 ? -0.084 -11.554 7.165 1.00 85.25 86 THR A C 1
ATOM 690 O O . THR A 1 86 ? -0.722 -11.506 8.206 1.00 85.25 86 THR A O 1
ATOM 693 N N . VAL A 1 87 ? 1.249 -11.656 7.155 1.00 83.81 87 VAL A N 1
ATOM 694 C CA . VAL A 1 87 ? 2.044 -11.771 8.392 1.00 83.81 87 VAL A CA 1
ATOM 695 C C . VAL A 1 87 ? 1.888 -10.545 9.294 1.00 83.81 87 VAL A C 1
ATOM 697 O O . VAL A 1 87 ? 1.775 -10.696 10.507 1.00 83.81 87 VAL A O 1
ATOM 700 N N . LEU A 1 88 ? 1.881 -9.334 8.730 1.00 81.94 88 LEU A N 1
ATOM 701 C CA . LEU A 1 88 ? 1.652 -8.113 9.505 1.00 81.94 88 LEU A CA 1
ATOM 702 C C . LEU A 1 88 ? 0.264 -8.097 10.147 1.00 81.94 88 LEU A C 1
ATOM 704 O O . LEU A 1 88 ? 0.156 -7.755 11.319 1.00 81.94 88 LEU A O 1
ATOM 708 N N . LEU A 1 89 ? -0.774 -8.466 9.393 1.00 83.38 89 LEU A N 1
ATOM 709 C CA . LEU A 1 89 ? -2.146 -8.505 9.892 1.00 83.38 89 LEU A CA 1
ATOM 710 C C . LEU A 1 89 ? -2.326 -9.583 10.963 1.00 83.38 89 LEU A C 1
ATOM 712 O O . LEU A 1 89 ? -2.954 -9.306 11.976 1.00 83.38 89 LEU A O 1
ATOM 716 N N . SER A 1 90 ? -1.730 -10.767 10.789 1.00 84.56 90 SER A N 1
ATOM 717 C CA . SER A 1 90 ? -1.730 -11.811 11.821 1.00 84.56 90 SER A CA 1
ATOM 718 C C . SER A 1 90 ? -1.068 -11.318 13.105 1.00 84.56 90 SER A C 1
ATOM 720 O O . SER A 1 90 ? -1.668 -11.393 14.166 1.00 84.56 90 SER A O 1
ATOM 722 N N . ARG A 1 91 ? 0.118 -10.703 13.006 1.00 83.19 91 ARG A N 1
ATOM 723 C CA . ARG A 1 91 ? 0.797 -10.137 14.180 1.00 83.19 91 ARG A CA 1
ATOM 724 C C . ARG A 1 91 ? -0.004 -9.029 14.853 1.00 83.19 91 ARG A C 1
ATOM 726 O O . ARG A 1 91 ? 0.046 -8.921 16.066 1.00 83.19 91 ARG A O 1
ATOM 733 N N . ALA A 1 92 ? -0.697 -8.192 14.083 1.00 80.00 92 ALA A N 1
ATOM 734 C CA . ALA A 1 92 ? -1.553 -7.148 14.636 1.00 80.00 92 ALA A CA 1
ATOM 735 C C . ALA A 1 92 ? -2.775 -7.733 15.358 1.00 80.00 92 ALA A C 1
ATOM 737 O O . ALA A 1 92 ? -3.178 -7.188 16.377 1.00 80.00 92 ALA A O 1
ATOM 738 N N . ALA A 1 93 ? -3.331 -8.841 14.861 1.00 80.94 93 ALA A N 1
ATOM 739 C CA . ALA A 1 93 ? -4.419 -9.556 15.524 1.00 80.94 93 ALA A CA 1
ATOM 740 C C . ALA A 1 93 ? -3.978 -10.219 16.841 1.00 80.94 93 ALA A C 1
ATOM 742 O O . ALA A 1 93 ? -4.787 -10.346 17.753 1.00 80.94 93 ALA A O 1
ATOM 743 N N . ASP A 1 94 ? -2.701 -10.599 16.950 1.00 81.62 94 ASP A N 1
ATOM 744 C CA . ASP A 1 94 ? -2.125 -11.173 18.172 1.00 81.62 94 ASP A CA 1
ATOM 745 C C . ASP A 1 94 ? -1.827 -10.119 19.257 1.00 81.62 94 ASP A C 1
ATOM 747 O O . ASP A 1 94 ? -1.551 -10.475 20.404 1.00 81.62 94 ASP A O 1
ATOM 751 N N . VAL A 1 95 ? -1.853 -8.821 18.924 1.00 74.62 95 VAL A N 1
ATOM 752 C CA . VAL A 1 95 ? -1.703 -7.748 19.916 1.00 74.62 95 VAL A CA 1
ATOM 753 C C . VAL A 1 95 ? -3.028 -7.611 20.675 1.00 74.62 95 VAL A C 1
ATOM 755 O O . VAL A 1 95 ? -4.043 -7.315 20.042 1.00 74.62 95 VAL A O 1
ATOM 758 N N . PRO A 1 96 ? -3.048 -7.785 22.012 1.00 60.12 96 PRO A N 1
ATOM 759 C CA . PRO A 1 96 ? -4.259 -7.593 22.802 1.00 60.12 96 PRO A CA 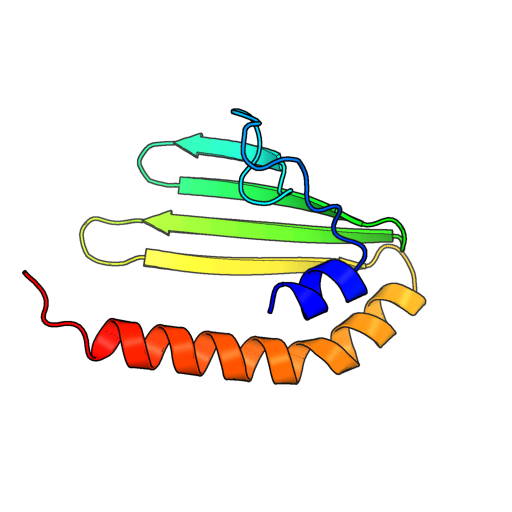1
ATOM 760 C C . PRO A 1 96 ? -4.826 -6.193 22.568 1.00 60.12 96 PRO A C 1
ATOM 762 O O . PRO A 1 96 ? -4.092 -5.203 22.645 1.00 60.12 96 PRO A O 1
ATOM 765 N N . THR A 1 97 ? -6.122 -6.104 22.269 1.00 61.91 97 THR A N 1
ATOM 766 C CA . THR A 1 97 ? -6.813 -4.814 22.208 1.00 61.91 97 THR A CA 1
ATOM 767 C C . THR A 1 97 ? -6.757 -4.156 23.592 1.00 61.91 97 THR A C 1
ATOM 769 O O . THR A 1 97 ? -7.018 -4.862 24.571 1.00 61.91 97 THR A O 1
ATOM 772 N N . PRO A 1 98 ? -6.391 -2.866 23.691 1.00 57.47 98 PRO A N 1
ATOM 773 C CA . PRO A 1 98 ? -6.376 -2.141 24.960 1.00 57.47 98 PRO A CA 1
ATOM 774 C C . PRO A 1 98 ? -7.765 -2.037 25.597 1.00 57.47 98 PRO A C 1
ATOM 776 O O . PRO A 1 98 ? -8.770 -2.080 24.848 1.00 57.47 98 PRO A O 1
#

Foldseek 3Di:
DVVLCVLLQQDQDDCPDPQAHRSWGFPDDDPQKTKTWTQGPQQKIWIWIWGDDPPDIDIDIDIDHPDDVSVVSCVVCVVVVVVVVVVVVVVVVVPDDD

Radius of gyration: 14.51 Å; chains: 1; bounding box: 28×29×45 Å

Organism: NCBI:txid882441

Secondary structure (DSSP, 8-state):
-HHHHHHTT-----TT-TTEETTEEEEEEETTEEEEEEEETTTEEEEEEEEE-SS-EEEEEEEEESSHHHHHHHHHHHHHHHHHHHHHHHHHHTSPP-

Sequence (98 aa):
MLTAWILLGIPLAPPWSRSQVLGWRILRNTPAAIVLESRAAAGVTARLVFHATETHLTQAMLVRYDHRPGRYIWSRLAPKHRSFITVLLSRAADVPTP

pLDDT: mean 76.94, std 10.03, range [55.47, 91.44]